Protein AF-A0A973BS43-F1 (afdb_monomer_lite)

Structure (mmCIF, N/CA/C/O backbone):
data_AF-A0A973BS43-F1
#
_entry.id   AF-A0A973BS43-F1
#
loop_
_atom_site.group_PDB
_atom_site.id
_atom_site.type_symbol
_atom_site.label_atom_id
_atom_site.label_alt_id
_atom_site.label_comp_id
_atom_site.label_asym_id
_atom_site.label_entity_id
_atom_site.label_seq_id
_atom_site.pdbx_PDB_ins_code
_atom_site.Cartn_x
_atom_site.Cartn_y
_atom_site.Cartn_z
_atom_site.occupancy
_atom_site.B_iso_or_equiv
_atom_site.auth_seq_id
_atom_site.auth_comp_id
_atom_site.auth_asym_id
_atom_site.auth_atom_id
_atom_site.pdbx_PDB_model_num
ATOM 1 N N . MET A 1 1 ? 8.166 -11.731 -8.983 1.00 76.25 1 MET A N 1
ATOM 2 C CA . MET A 1 1 ? 6.872 -11.926 -8.308 1.00 76.25 1 MET A CA 1
ATOM 3 C C . MET A 1 1 ? 5.878 -12.427 -9.329 1.00 76.25 1 MET A C 1
ATOM 5 O O . MET A 1 1 ? 5.891 -11.927 -10.451 1.00 76.25 1 MET A O 1
ATOM 9 N N . GLU A 1 2 ? 5.077 -13.424 -8.974 1.00 87.44 2 GLU A N 1
ATOM 10 C CA . GLU A 1 2 ? 4.006 -13.930 -9.838 1.00 87.44 2 GLU A CA 1
ATOM 11 C C . GLU A 1 2 ? 2.689 -13.199 -9.543 1.00 87.44 2 GLU A C 1
ATOM 13 O O . GLU A 1 2 ? 2.448 -12.753 -8.421 1.00 87.44 2 GLU A O 1
ATOM 18 N N . VAL A 1 3 ? 1.821 -13.054 -10.549 1.00 90.19 3 VAL A N 1
ATOM 19 C CA . VAL A 1 3 ? 0.499 -12.433 -10.361 1.00 90.19 3 VAL A CA 1
ATOM 20 C C . VAL A 1 3 ? -0.309 -13.237 -9.342 1.00 90.19 3 VAL A C 1
ATOM 22 O O . VAL A 1 3 ? -0.449 -14.450 -9.464 1.00 90.19 3 VAL A O 1
ATOM 25 N N . GLY A 1 4 ? -0.849 -12.548 -8.338 1.00 90.75 4 GLY A N 1
ATOM 26 C CA . GLY A 1 4 ? -1.595 -13.145 -7.231 1.00 90.75 4 GLY A CA 1
ATOM 27 C C . GLY A 1 4 ? -0.742 -13.555 -6.027 1.00 90.75 4 GLY A C 1
ATOM 28 O O . GLY A 1 4 ? -1.305 -13.873 -4.977 1.00 90.75 4 GLY A O 1
ATOM 29 N N . GLU A 1 5 ? 0.590 -13.512 -6.130 1.00 93.62 5 GLU A N 1
ATOM 30 C CA . GLU A 1 5 ? 1.482 -13.746 -4.992 1.00 93.62 5 GLU A CA 1
ATOM 31 C C . GLU A 1 5 ? 1.252 -12.685 -3.908 1.00 93.62 5 GLU A C 1
ATOM 33 O O . GLU A 1 5 ? 1.100 -11.498 -4.202 1.00 93.62 5 GLU A O 1
ATOM 38 N N . ARG A 1 6 ? 1.195 -13.109 -2.641 1.00 92.25 6 ARG A N 1
ATOM 39 C CA . ARG A 1 6 ? 0.980 -12.193 -1.517 1.00 92.25 6 ARG A CA 1
ATOM 40 C C . ARG A 1 6 ? 2.296 -11.562 -1.085 1.00 92.25 6 ARG A C 1
ATOM 42 O O . ARG A 1 6 ? 3.260 -12.273 -0.820 1.00 92.25 6 ARG A O 1
ATOM 49 N N . MET A 1 7 ? 2.292 -10.248 -0.913 1.00 90.12 7 MET A N 1
ATOM 50 C CA . MET A 1 7 ? 3.432 -9.479 -0.426 1.00 90.12 7 MET A CA 1
ATOM 51 C C . MET A 1 7 ? 3.031 -8.473 0.641 1.00 90.12 7 MET A C 1
ATOM 53 O O . MET A 1 7 ? 1.893 -8.007 0.682 1.00 90.12 7 MET A O 1
ATOM 57 N N . LEU A 1 8 ? 3.989 -8.131 1.497 1.00 91.12 8 LEU A N 1
ATOM 58 C CA . LEU A 1 8 ? 3.855 -7.029 2.438 1.00 91.12 8 LEU A CA 1
ATOM 59 C C . LEU A 1 8 ? 4.395 -5.757 1.791 1.00 91.12 8 LEU A C 1
ATOM 61 O O . LEU A 1 8 ? 5.558 -5.714 1.399 1.00 91.12 8 LEU A O 1
ATOM 65 N N . VAL A 1 9 ? 3.556 -4.729 1.719 1.00 90.06 9 VAL A N 1
ATOM 66 C CA . VAL A 1 9 ? 3.945 -3.388 1.283 1.00 90.06 9 VAL A CA 1
ATOM 67 C C . VAL A 1 9 ? 4.035 -2.489 2.519 1.00 90.06 9 VAL A C 1
ATOM 69 O O . VAL A 1 9 ? 3.049 -2.388 3.256 1.00 90.06 9 VAL A O 1
ATOM 72 N N . PRO A 1 10 ? 5.196 -1.870 2.798 1.00 91.12 10 PRO A N 1
ATOM 73 C CA . PRO A 1 10 ? 5.357 -0.932 3.903 1.00 91.12 10 PRO A CA 1
ATOM 74 C C . PRO A 1 10 ? 4.358 0.221 3.830 1.00 91.12 10 PRO A C 1
ATOM 76 O O . PRO A 1 10 ? 4.024 0.697 2.747 1.00 91.12 10 PRO A O 1
ATOM 79 N N . VAL A 1 11 ? 3.901 0.684 4.990 1.00 90.44 11 VAL A N 1
ATOM 80 C CA . VAL A 1 11 ? 2.972 1.812 5.100 1.00 90.44 11 VAL A CA 1
ATOM 81 C C . VAL A 1 11 ? 3.673 2.995 5.751 1.00 90.44 11 VAL A C 1
ATOM 83 O O . VAL A 1 11 ? 4.347 2.846 6.769 1.00 90.44 11 VAL A O 1
ATOM 86 N N . VAL A 1 12 ? 3.436 4.187 5.210 1.00 89.00 12 VAL A N 1
ATOM 87 C CA . VAL A 1 12 ? 3.853 5.465 5.787 1.00 89.00 12 VAL A CA 1
ATOM 88 C C . VAL A 1 12 ? 2.612 6.276 6.181 1.00 89.00 12 VAL A C 1
ATOM 90 O O . VAL A 1 12 ? 1.667 6.402 5.405 1.00 89.00 12 VAL A O 1
ATOM 93 N N . GLY A 1 13 ? 2.606 6.826 7.400 1.00 82.44 13 GLY A N 1
ATOM 94 C CA . GLY A 1 13 ? 1.559 7.744 7.880 1.00 82.44 13 GLY A CA 1
ATOM 95 C C . GLY A 1 13 ? 0.306 7.098 8.494 1.00 82.44 13 GLY A C 1
A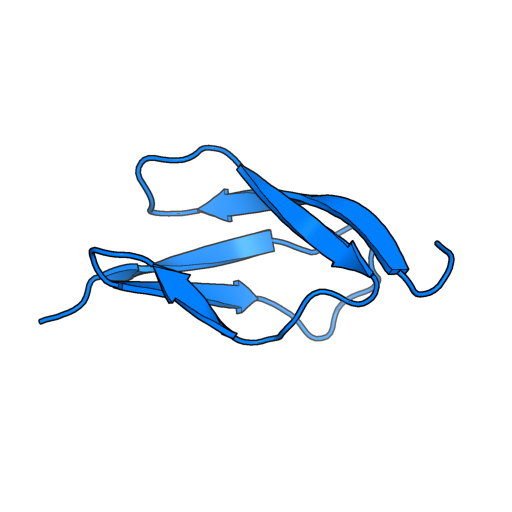TOM 96 O O . GLY A 1 13 ? -0.591 7.823 8.912 1.00 82.44 13 GLY A O 1
ATOM 97 N N . GLY A 1 14 ? 0.234 5.764 8.581 1.00 78.38 14 GLY A N 1
ATOM 98 C CA . GLY A 1 14 ? -0.880 5.029 9.198 1.00 78.38 14 GLY A CA 1
ATOM 99 C C . GLY A 1 14 ? -0.522 4.373 10.538 1.00 78.38 14 GLY A C 1
ATOM 100 O O . GLY A 1 14 ? 0.622 4.403 10.981 1.00 78.38 14 GLY A O 1
ATOM 101 N N . THR A 1 15 ? -1.504 3.733 11.180 1.00 81.44 15 THR A N 1
ATOM 102 C CA . THR A 1 15 ? -1.289 2.932 12.407 1.00 81.44 15 THR A CA 1
ATOM 103 C C . THR A 1 15 ? -0.650 1.570 12.130 1.00 81.44 15 THR A C 1
ATOM 105 O O . THR A 1 15 ? -0.063 0.961 13.024 1.00 81.44 15 THR A O 1
ATOM 108 N N . ALA A 1 16 ? -0.758 1.085 10.893 1.00 84.44 16 ALA A N 1
ATOM 109 C CA . ALA A 1 16 ? -0.118 -0.139 10.435 1.00 84.44 16 ALA A CA 1
ATOM 110 C C . ALA A 1 16 ? 1.284 0.158 9.888 1.00 84.44 16 ALA A C 1
ATOM 112 O O . ALA A 1 16 ? 1.479 1.150 9.195 1.00 84.44 16 ALA A O 1
ATOM 113 N N . ILE A 1 17 ? 2.237 -0.740 10.149 1.00 88.44 17 ILE A N 1
ATOM 114 C CA . ILE A 1 17 ? 3.610 -0.648 9.621 1.00 88.44 17 ILE A CA 1
ATOM 115 C C . ILE A 1 17 ? 3.744 -1.218 8.197 1.00 88.44 17 ILE A C 1
ATOM 117 O O . ILE A 1 17 ? 4.687 -0.893 7.481 1.00 88.44 17 ILE A O 1
ATOM 121 N N . ALA A 1 18 ? 2.810 -2.082 7.783 1.00 90.00 18 ALA A N 1
ATOM 122 C CA . ALA A 1 18 ? 2.755 -2.699 6.459 1.00 90.00 18 ALA A CA 1
ATOM 123 C C . ALA A 1 18 ? 1.348 -3.248 6.168 1.00 90.00 18 ALA A C 1
ATOM 125 O O . ALA A 1 18 ? 0.560 -3.473 7.091 1.00 90.00 18 ALA A 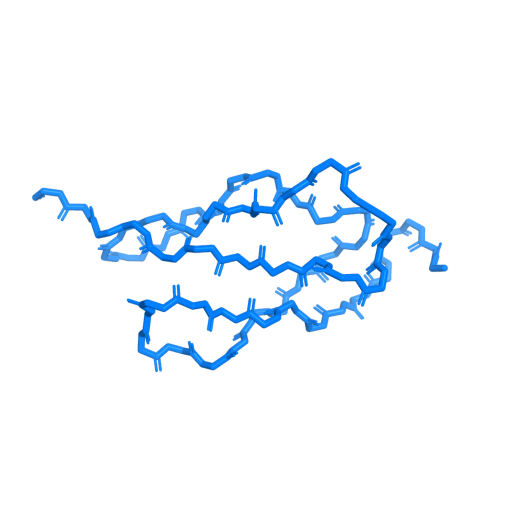O 1
ATOM 126 N N . ARG A 1 19 ? 1.054 -3.516 4.891 1.00 89.00 19 ARG A N 1
ATOM 127 C CA . ARG A 1 19 ? -0.202 -4.116 4.423 1.00 89.00 19 ARG A CA 1
ATOM 128 C C . ARG A 1 19 ? 0.065 -5.333 3.540 1.00 89.00 19 ARG A C 1
ATOM 130 O O . ARG A 1 19 ? 0.947 -5.302 2.690 1.00 89.00 19 ARG A O 1
ATOM 137 N N . LEU A 1 20 ? -0.702 -6.403 3.747 1.00 92.19 20 LEU A N 1
ATOM 138 C CA . LEU A 1 20 ? -0.637 -7.611 2.922 1.00 92.19 20 LEU A CA 1
ATOM 139 C C . LEU A 1 20 ? -1.530 -7.444 1.686 1.00 92.19 20 LEU A C 1
ATOM 141 O O . LEU A 1 20 ? -2.732 -7.226 1.831 1.00 92.19 20 LEU A O 1
ATOM 145 N N . VAL A 1 21 ? -0.953 -7.567 0.492 1.00 89.69 21 VAL A N 1
ATOM 146 C CA . VAL A 1 21 ? -1.624 -7.353 -0.803 1.00 89.69 21 VAL A CA 1
ATOM 147 C C . VAL A 1 21 ? -1.206 -8.416 -1.818 1.00 89.69 21 VAL A C 1
ATOM 149 O O . VAL A 1 21 ? -0.204 -9.100 -1.620 1.00 89.69 21 VAL A O 1
ATOM 152 N N . ALA A 1 22 ? -1.975 -8.582 -2.893 1.00 91.19 22 ALA A N 1
ATOM 153 C CA . ALA A 1 22 ? -1.598 -9.437 -4.019 1.00 91.19 22 ALA A CA 1
ATOM 154 C 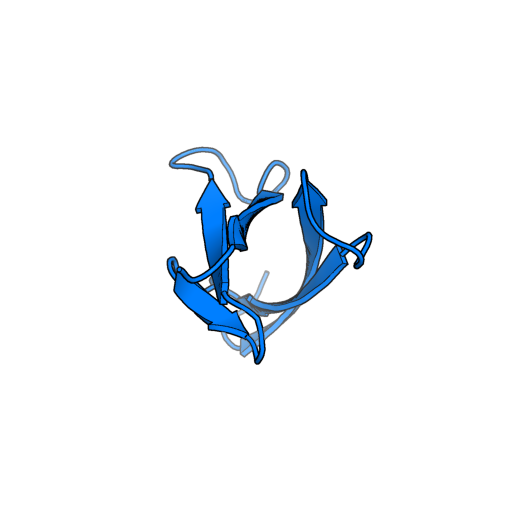C . ALA A 1 22 ? -0.760 -8.650 -5.040 1.00 91.19 22 ALA A C 1
ATOM 156 O O . ALA A 1 22 ? -1.002 -7.462 -5.220 1.00 91.19 22 ALA A O 1
ATOM 157 N N . TYR A 1 23 ? 0.193 -9.300 -5.713 1.00 88.69 23 TYR A N 1
ATOM 158 C CA . TYR A 1 23 ? 0.949 -8.716 -6.823 1.00 88.69 23 TYR A CA 1
ATOM 159 C C . TYR A 1 23 ? 0.136 -8.725 -8.139 1.00 88.69 23 TYR A C 1
ATOM 161 O O . TYR A 1 23 ? -0.465 -9.755 -8.462 1.00 88.69 23 TYR A O 1
ATOM 169 N N . PRO A 1 24 ? 0.174 -7.652 -8.952 1.00 88.12 24 PRO A N 1
ATOM 170 C CA . PRO A 1 24 ? 0.677 -6.328 -8.594 1.00 88.12 24 PRO A CA 1
ATOM 171 C C . PRO A 1 24 ? -0.268 -5.656 -7.578 1.00 88.12 24 PRO A C 1
ATOM 173 O O . PRO A 1 24 ? -1.484 -5.849 -7.662 1.00 88.12 24 PRO A O 1
ATOM 176 N N . PRO A 1 25 ? 0.266 -4.890 -6.613 1.00 86.50 25 PRO A N 1
ATOM 177 C CA . PRO A 1 25 ? -0.533 -4.208 -5.616 1.00 86.50 25 PRO A CA 1
ATOM 178 C C . PRO A 1 25 ? -1.496 -3.227 -6.291 1.00 86.50 25 PRO A C 1
ATOM 180 O O . PRO A 1 25 ? -1.116 -2.545 -7.247 1.00 86.50 25 PRO A O 1
ATOM 183 N N . PRO A 1 26 ? -2.741 -3.137 -5.808 1.00 87.44 26 PRO A N 1
ATOM 184 C CA . PRO A 1 26 ? -3.670 -2.121 -6.276 1.00 87.44 26 PRO A CA 1
ATOM 185 C C . PRO A 1 26 ? -3.166 -0.718 -5.912 1.00 87.44 26 PRO A C 1
ATOM 187 O O . PRO A 1 26 ? -2.554 -0.522 -4.860 1.00 87.44 26 PRO A O 1
ATOM 190 N N . LEU A 1 27 ? -3.466 0.257 -6.776 1.00 88.38 27 LEU A N 1
ATOM 191 C CA . LEU A 1 27 ? -3.092 1.659 -6.566 1.00 88.38 27 LEU A CA 1
ATOM 192 C C . LEU A 1 27 ? -3.782 2.254 -5.332 1.00 88.38 27 LEU A C 1
ATOM 194 O O . LEU A 1 27 ? -3.182 3.031 -4.600 1.00 88.38 27 LEU A O 1
ATOM 198 N N . GLU A 1 28 ? -5.030 1.864 -5.086 1.00 91.00 28 GLU A N 1
ATOM 199 C CA . GLU A 1 28 ? -5.838 2.350 -3.971 1.00 91.00 28 GLU A CA 1
ATOM 200 C C . GLU A 1 28 ? -6.472 1.174 -3.234 1.00 91.00 28 GLU A C 1
ATOM 202 O O . GLU A 1 28 ? -6.912 0.192 -3.839 1.00 91.00 28 GLU A O 1
ATOM 207 N N . MET A 1 29 ? -6.500 1.261 -1.906 1.00 89.44 29 MET A N 1
ATOM 208 C CA . MET A 1 29 ? -7.045 0.227 -1.036 1.00 89.44 29 MET A CA 1
ATOM 209 C C . MET A 1 29 ? -7.812 0.853 0.120 1.00 89.44 29 MET A C 1
ATOM 211 O O . MET A 1 29 ? -7.213 1.391 1.059 1.00 89.44 29 MET A O 1
ATOM 215 N N . GLU A 1 30 ? -9.128 0.684 0.105 1.00 89.94 30 GLU A N 1
ATOM 216 C CA . GLU A 1 30 ? -10.003 1.171 1.168 1.00 89.94 30 GLU A CA 1
ATOM 217 C C . GLU A 1 30 ? -9.621 0.599 2.542 1.00 89.94 30 GLU A C 1
ATOM 219 O O . GLU A 1 30 ? -9.117 -0.526 2.675 1.00 89.94 30 GLU A O 1
ATOM 224 N N . ALA A 1 31 ? -9.827 1.407 3.574 1.00 86.31 31 ALA A N 1
ATOM 225 C CA . ALA A 1 31 ? -9.685 1.050 4.973 1.00 86.31 31 ALA A CA 1
ATOM 226 C C . ALA A 1 31 ? -10.774 1.749 5.792 1.00 86.31 31 ALA A C 1
ATOM 228 O O . ALA A 1 31 ? -11.303 2.775 5.382 1.00 86.31 31 ALA A O 1
ATOM 229 N N . ASP A 1 32 ? -11.085 1.222 6.975 1.00 86.12 32 ASP A N 1
ATOM 230 C CA . ASP A 1 32 ? -12.191 1.729 7.798 1.00 86.12 32 ASP A CA 1
ATOM 231 C C . ASP A 1 32 ? -12.094 3.228 8.141 1.00 86.12 32 ASP A C 1
ATOM 233 O O . ASP A 1 32 ? -13.111 3.877 8.362 1.00 86.12 32 ASP A O 1
ATOM 237 N N . SER A 1 33 ? -10.882 3.785 8.191 1.00 86.06 33 SER A N 1
ATOM 238 C CA . SER A 1 33 ? -10.613 5.182 8.561 1.00 86.06 33 SER A CA 1
ATOM 239 C C . SER A 1 33 ? -9.957 6.010 7.451 1.00 86.06 33 SER A C 1
ATOM 241 O O . SER A 1 33 ? -9.413 7.082 7.724 1.00 86.06 33 SER A O 1
ATOM 243 N N . GLY A 1 34 ? -9.957 5.524 6.208 1.00 90.25 34 GLY A N 1
ATOM 244 C CA . GLY A 1 34 ? -9.331 6.224 5.089 1.00 90.25 34 GLY A CA 1
ATOM 245 C C . GLY A 1 3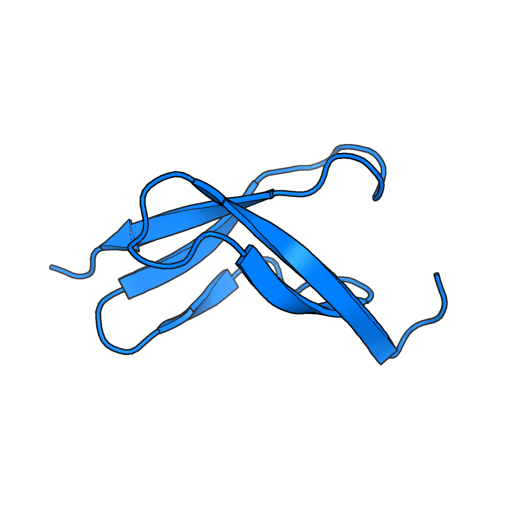4 ? -8.965 5.306 3.931 1.00 90.25 34 GLY A C 1
ATOM 246 O O . GLY A 1 34 ? -9.594 4.281 3.692 1.00 90.25 34 GLY A O 1
ATOM 247 N N . CYS A 1 35 ? -7.913 5.656 3.207 1.00 91.19 35 CYS A N 1
ATOM 248 C CA . CYS A 1 35 ? -7.431 4.890 2.067 1.00 91.19 35 CYS A CA 1
ATOM 249 C C . CYS A 1 35 ? -5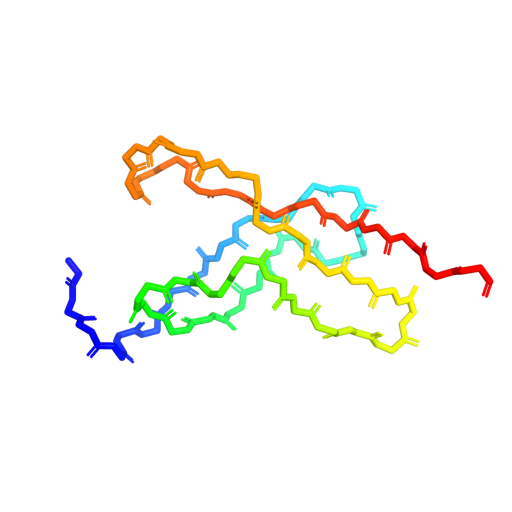.918 4.716 2.157 1.00 91.19 35 CYS A C 1
ATOM 251 O O . CYS A 1 35 ? -5.195 5.617 2.573 1.00 91.19 35 CYS A O 1
ATOM 253 N N . TYR A 1 36 ? -5.424 3.549 1.759 1.00 89.50 36 TYR A N 1
ATOM 254 C CA . TYR A 1 36 ? -4.005 3.368 1.497 1.00 89.50 36 TYR A CA 1
ATOM 255 C C . TYR A 1 36 ? -3.776 3.539 0.003 1.00 89.50 36 TYR A C 1
ATOM 257 O O . T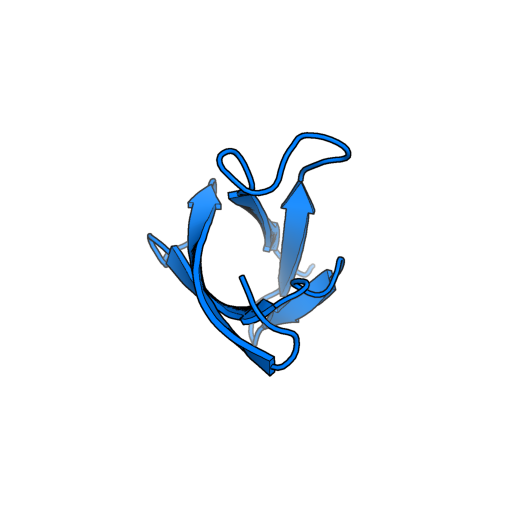YR A 1 36 ? -4.351 2.801 -0.794 1.00 89.50 36 TYR A O 1
ATOM 265 N N . VAL A 1 37 ? -2.926 4.489 -0.360 1.00 90.88 37 VAL A N 1
ATOM 266 C CA . VAL A 1 37 ? -2.565 4.789 -1.744 1.00 90.88 37 VAL A CA 1
ATOM 267 C C . VAL A 1 37 ? -1.154 4.284 -1.974 1.00 90.88 37 VAL A C 1
ATOM 269 O O . VAL A 1 37 ? -0.233 4.680 -1.262 1.00 90.88 37 VAL A O 1
ATOM 272 N N . LEU A 1 38 ? -0.977 3.388 -2.936 1.00 90.31 38 LEU A N 1
ATOM 273 C CA . LEU A 1 38 ? 0.338 2.958 -3.379 1.00 90.31 38 LEU A CA 1
ATOM 274 C C . LEU A 1 38 ? 1.066 4.174 -3.956 1.00 90.31 38 LEU A C 1
ATOM 276 O O . LEU A 1 38 ? 0.668 4.733 -4.976 1.00 90.31 38 LEU A O 1
ATOM 280 N N . ALA A 1 39 ? 2.137 4.577 -3.291 1.00 85.88 39 ALA A N 1
ATOM 281 C CA . ALA A 1 39 ? 3.088 5.520 -3.835 1.00 85.88 39 ALA A CA 1
ATOM 282 C C . ALA A 1 39 ? 4.122 4.703 -4.618 1.00 85.88 39 ALA A C 1
ATOM 284 O O . ALA A 1 39 ? 4.993 4.089 -4.005 1.00 85.88 39 ALA A O 1
ATOM 285 N N . ASP A 1 40 ? 3.929 4.563 -5.938 1.00 72.38 40 ASP A N 1
ATOM 286 C CA . ASP A 1 40 ? 4.922 4.903 -6.982 1.00 72.38 40 ASP A CA 1
ATOM 287 C C . ASP A 1 40 ? 4.822 4.143 -8.324 1.00 72.38 40 ASP A C 1
ATOM 289 O O . ASP A 1 40 ? 4.281 3.041 -8.423 1.00 72.38 40 ASP A O 1
ATOM 293 N N . ASP A 1 41 ? 5.472 4.778 -9.313 1.00 61.12 41 ASP A N 1
ATOM 294 C CA . ASP A 1 41 ? 5.882 4.361 -10.672 1.00 61.12 41 ASP A CA 1
ATOM 295 C C . ASP A 1 41 ? 7.264 3.622 -10.705 1.00 61.12 41 ASP A C 1
ATOM 297 O O . ASP A 1 41 ? 7.820 3.360 -11.773 1.00 61.12 41 ASP A O 1
ATOM 301 N N . ASP A 1 42 ? 7.866 3.307 -9.544 1.00 61.28 42 ASP A N 1
ATOM 302 C CA . ASP A 1 42 ? 9.225 2.728 -9.389 1.00 61.28 42 ASP A CA 1
ATOM 303 C C . ASP A 1 42 ? 9.224 1.169 -9.468 1.00 61.28 42 ASP A C 1
ATOM 305 O O . ASP A 1 42 ? 8.164 0.531 -9.397 1.00 61.28 42 ASP A O 1
ATOM 309 N N . PRO A 1 43 ? 10.397 0.499 -9.589 1.00 66.00 43 PRO A N 1
ATOM 310 C CA . PRO A 1 43 ? 10.493 -0.960 -9.605 1.00 66.00 43 PRO A CA 1
ATOM 311 C C . PRO A 1 43 ? 9.925 -1.574 -8.319 1.00 66.00 43 PRO A C 1
ATOM 313 O O . PRO A 1 43 ? 10.092 -1.031 -7.226 1.00 66.00 43 PRO A O 1
ATOM 316 N N . SER A 1 44 ? 9.330 -2.764 -8.436 1.00 65.94 44 SER A N 1
ATOM 317 C CA . SER A 1 44 ? 8.553 -3.430 -7.375 1.00 65.94 44 SER A CA 1
ATOM 318 C C . SER A 1 44 ? 9.250 -3.613 -6.019 1.00 65.94 44 SER A C 1
ATOM 320 O O . SER A 1 44 ? 8.587 -3.872 -5.020 1.00 65.94 44 SER A O 1
ATOM 322 N N . GLU A 1 45 ? 10.577 -3.490 -5.957 1.00 67.75 45 GLU A N 1
ATOM 323 C CA . GLU A 1 45 ? 11.373 -3.584 -4.725 1.00 67.75 45 GLU A CA 1
ATOM 324 C C . GLU A 1 45 ? 11.254 -2.347 -3.813 1.00 67.75 45 GLU A C 1
ATOM 326 O O . GLU A 1 45 ? 11.710 -2.390 -2.671 1.00 67.75 45 GLU A O 1
ATOM 331 N N . ARG A 1 46 ? 10.660 -1.243 -4.292 1.00 75.50 46 ARG A N 1
ATOM 332 C CA . ARG A 1 46 ? 10.563 0.040 -3.563 1.00 75.50 46 ARG A CA 1
ATOM 333 C C . ARG A 1 46 ? 9.137 0.507 -3.284 1.00 75.50 46 ARG A C 1
ATOM 335 O O . ARG A 1 46 ? 8.936 1.618 -2.791 1.00 75.50 46 ARG A O 1
ATOM 342 N N . TRP A 1 47 ? 8.153 -0.338 -3.568 1.00 86.12 47 TRP A N 1
ATOM 343 C CA . TRP A 1 47 ? 6.757 -0.010 -3.317 1.00 86.12 47 TRP A CA 1
ATOM 344 C C . TRP A 1 47 ? 6.487 0.240 -1.840 1.00 86.12 47 TRP A C 1
ATOM 346 O O . TRP A 1 47 ? 6.898 -0.526 -0.969 1.00 86.12 47 TRP A O 1
ATOM 356 N N . HIS A 1 48 ? 5.751 1.311 -1.580 1.00 89.06 48 HIS A N 1
ATOM 357 C CA . HIS A 1 48 ? 5.222 1.651 -0.273 1.00 89.06 48 HIS A CA 1
ATOM 358 C C . HIS A 1 48 ? 3.847 2.292 -0.452 1.00 89.06 48 HIS A C 1
ATOM 360 O O . HIS A 1 48 ? 3.521 2.822 -1.511 1.00 89.06 48 HIS A O 1
ATOM 366 N N . CYS A 1 49 ? 3.021 2.233 0.584 1.00 90.56 49 CYS A N 1
ATOM 367 C CA . CYS A 1 49 ? 1.709 2.860 0.575 1.00 90.56 49 CYS A CA 1
ATOM 368 C C . CYS A 1 49 ? 1.673 4.023 1.560 1.00 90.56 49 CYS A C 1
ATOM 370 O O . CYS A 1 49 ? 2.169 3.924 2.682 1.00 90.56 49 CYS A O 1
ATOM 372 N N . LEU A 1 50 ? 1.026 5.105 1.160 1.00 91.75 50 LEU A N 1
ATOM 373 C CA . LEU A 1 50 ? 0.689 6.233 2.007 1.00 91.75 50 LEU A CA 1
ATOM 374 C C . LEU A 1 50 ? -0.709 6.014 2.575 1.00 91.75 50 LEU A C 1
ATOM 376 O O . LEU A 1 50 ? -1.635 5.690 1.835 1.00 91.75 50 LEU A O 1
ATOM 380 N N . PHE A 1 51 ? -0.874 6.188 3.882 1.00 91.06 51 PHE A N 1
ATOM 381 C CA . PHE A 1 51 ? -2.205 6.246 4.472 1.00 91.06 51 PHE A CA 1
ATOM 382 C C . PHE A 1 51 ? -2.759 7.670 4.369 1.00 91.06 51 PHE A C 1
ATOM 384 O O . PHE A 1 51 ? -2.159 8.617 4.878 1.00 91.06 51 PHE A O 1
ATOM 391 N N . VAL A 1 52 ? -3.914 7.801 3.727 1.00 90.75 52 VAL A N 1
ATOM 392 C CA . VAL A 1 52 ? -4.685 9.035 3.601 1.00 90.75 52 VAL A CA 1
ATOM 393 C C . VAL A 1 52 ? -5.922 8.897 4.494 1.00 90.75 52 VAL A C 1
ATOM 395 O O . VAL A 1 52 ? -6.773 8.055 4.202 1.00 90.75 52 VAL A O 1
ATOM 398 N N . PRO A 1 53 ? -6.034 9.660 5.595 1.00 88.88 53 PRO A N 1
ATOM 399 C CA . PRO A 1 53 ? -7.210 9.603 6.458 1.00 88.88 53 PRO A CA 1
ATOM 400 C C . PRO A 1 53 ? -8.457 10.102 5.718 1.00 88.88 53 PRO A C 1
ATOM 402 O O . PRO A 1 53 ? -8.375 11.046 4.932 1.00 88.88 53 PRO A O 1
ATOM 405 N N . GLY A 1 54 ? -9.599 9.463 5.975 1.00 85.81 54 GLY A N 1
ATOM 406 C CA . GLY A 1 54 ? -10.905 9.970 5.547 1.00 85.81 54 GLY A CA 1
ATOM 407 C C . GLY A 1 54 ? -11.318 11.194 6.369 1.00 85.81 54 GLY A C 1
ATOM 408 O O . GLY A 1 54 ? -10.903 11.318 7.524 1.00 85.81 54 GLY A O 1
ATOM 409 N N . GLU A 1 55 ? -12.097 12.092 5.760 1.00 76.06 55 GLU A N 1
ATOM 410 C CA . GLU A 1 55 ? -12.702 13.255 6.437 1.00 76.06 55 GLU A CA 1
ATOM 411 C C . GLU A 1 55 ? -13.769 12.865 7.472 1.00 76.06 55 GLU A C 1
ATOM 413 O O . GLU A 1 55 ? -14.493 11.865 7.247 1.00 76.06 55 GLU A O 1
#

Foldseek 3Di:
DDFQDWDWAAEDPDPDRTDIATPPRDQWDDDPFFIWGWDDPDPPVNIHTYGDGDD

pLDDT: mean 85.56, std 8.08, range [61.12, 93.62]

Secondary structure (DSSP, 8-state):
--TT-EEEEEEESSS-SEEEEESSPPSEEEETTEEEEEE-SS-GGG-EEEEEE--

Radius of gyration: 10.83 Å; chains: 1; bounding box: 24×27×23 Å

Sequence (55 aa):
MEVGERMLVPVVGGTAIARLVAYPPPLEMEADSGCYVLADDDPSERWHCLFVPGE